Protein AF-A0A5B7DNK8-F1 (afdb_monomer_lite)

Structure (mmCIF, N/CA/C/O backbone):
data_AF-A0A5B7DNK8-F1
#
_entry.id   AF-A0A5B7DNK8-F1
#
loop_
_atom_site.group_PDB
_atom_site.id
_atom_site.type_symbol
_atom_site.label_atom_id
_atom_site.label_alt_id
_atom_site.label_comp_id
_atom_site.label_asym_id
_atom_site.label_entity_id
_atom_site.label_seq_id
_atom_site.pdbx_PDB_ins_code
_atom_site.Cartn_x
_atom_site.Cartn_y
_atom_site.Cartn_z
_atom_site.occupancy
_atom_site.B_iso_or_equiv
_atom_site.auth_seq_id
_atom_site.auth_comp_id
_atom_site.auth_asym_id
_atom_site.auth_atom_id
_atom_site.pdbx_PDB_model_num
ATOM 1 N N . MET A 1 1 ? 5.099 5.921 19.546 1.00 44.56 1 MET A N 1
ATOM 2 C CA . MET A 1 1 ? 5.744 4.813 18.790 1.00 44.56 1 MET A CA 1
ATOM 3 C C . MET A 1 1 ? 5.604 4.925 17.265 1.00 44.56 1 MET A C 1
ATOM 5 O O . MET A 1 1 ? 6.587 4.638 16.592 1.00 44.56 1 MET A O 1
ATOM 9 N N . ARG A 1 2 ? 4.467 5.389 16.710 1.00 51.75 2 ARG A N 1
ATOM 10 C CA . ARG A 1 2 ? 4.232 5.544 15.252 1.00 51.75 2 ARG A CA 1
ATOM 11 C C . ARG A 1 2 ? 5.366 6.227 14.467 1.00 51.75 2 ARG A C 1
ATOM 13 O O . ARG A 1 2 ? 5.840 5.675 13.481 1.00 51.75 2 ARG A O 1
ATOM 20 N N . GLY A 1 3 ? 5.878 7.365 14.944 1.00 57.47 3 GLY A N 1
ATOM 21 C CA . GLY A 1 3 ? 6.900 8.135 14.215 1.00 57.47 3 GLY A CA 1
ATOM 22 C C . GLY A 1 3 ? 8.223 7.399 13.945 1.00 57.47 3 GLY A C 1
ATOM 23 O O . GLY A 1 3 ? 8.885 7.677 12.951 1.00 57.47 3 GLY A O 1
ATOM 24 N N . ARG A 1 4 ? 8.600 6.421 14.784 1.00 61.75 4 ARG A N 1
ATOM 25 C CA . ARG A 1 4 ? 9.903 5.731 14.695 1.00 61.75 4 ARG A CA 1
ATOM 26 C C . ARG A 1 4 ? 9.910 4.572 13.686 1.00 61.75 4 ARG A C 1
ATOM 28 O O . ARG A 1 4 ? 10.974 4.191 13.206 1.00 61.75 4 ARG A O 1
ATOM 35 N N . ILE A 1 5 ? 8.738 4.001 13.391 1.00 63.00 5 ILE A N 1
ATOM 36 C CA . ILE A 1 5 ? 8.574 2.955 12.369 1.00 63.00 5 ILE A CA 1
ATOM 37 C C . ILE A 1 5 ? 8.466 3.612 10.994 1.00 63.00 5 ILE A C 1
ATOM 39 O O . ILE A 1 5 ? 9.184 3.226 10.077 1.00 63.00 5 ILE A O 1
ATOM 43 N N . PHE A 1 6 ? 7.646 4.658 10.868 1.00 64.62 6 PHE A N 1
ATOM 44 C CA . PHE A 1 6 ? 7.419 5.324 9.586 1.00 64.62 6 PHE A CA 1
ATOM 45 C C . PHE A 1 6 ? 8.648 6.072 9.056 1.00 64.62 6 PHE A C 1
ATOM 47 O O . PHE A 1 6 ? 8.857 6.084 7.848 1.00 64.62 6 PHE A O 1
ATOM 54 N N . SER A 1 7 ? 9.516 6.606 9.925 1.00 67.81 7 SER A N 1
ATOM 55 C CA . SER A 1 7 ? 10.756 7.281 9.502 1.00 67.81 7 SER A CA 1
ATOM 56 C C . SER A 1 7 ? 11.761 6.358 8.804 1.00 67.81 7 SER A C 1
ATOM 58 O O . SER A 1 7 ? 12.652 6.828 8.097 1.00 67.81 7 SER A O 1
ATOM 60 N N . LYS A 1 8 ? 11.624 5.034 8.964 1.00 74.44 8 LYS A N 1
ATOM 61 C CA . LYS A 1 8 ? 12.474 4.056 8.274 1.00 74.44 8 LYS A CA 1
ATOM 62 C C . LYS A 1 8 ? 12.057 3.816 6.824 1.00 74.44 8 LYS A C 1
ATOM 64 O O . LYS A 1 8 ? 12.854 3.227 6.095 1.00 74.44 8 LYS A O 1
ATOM 69 N N . PHE A 1 9 ? 10.873 4.267 6.411 1.00 75.62 9 PHE A N 1
ATOM 70 C CA . PHE A 1 9 ? 10.352 4.102 5.057 1.00 75.62 9 PHE A CA 1
ATOM 71 C C . PHE A 1 9 ? 10.376 5.450 4.328 1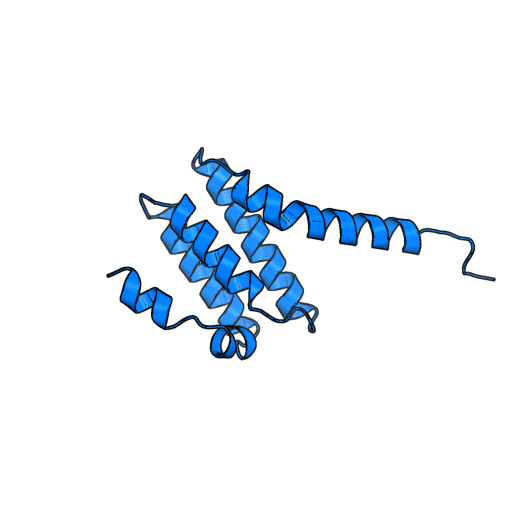.00 75.62 9 PHE A C 1
ATOM 73 O O . PHE A 1 9 ? 9.524 6.309 4.533 1.00 75.62 9 PHE A O 1
ATOM 80 N N . HIS A 1 10 ? 11.386 5.636 3.481 1.00 79.44 10 HIS A N 1
ATOM 81 C CA . HIS A 1 10 ? 11.560 6.820 2.638 1.00 79.44 10 HIS A CA 1
ATOM 82 C C . HIS A 1 10 ? 11.785 6.397 1.183 1.00 79.44 10 HIS A C 1
ATOM 84 O O . HIS A 1 10 ? 12.119 5.240 0.924 1.00 79.44 10 HIS A O 1
ATOM 90 N N . GLY A 1 11 ? 11.657 7.337 0.239 1.00 79.31 11 GLY A N 1
ATOM 91 C CA . GLY A 1 11 ? 11.659 7.057 -1.205 1.00 79.31 11 GLY A CA 1
ATOM 92 C C . GLY A 1 11 ? 12.802 6.154 -1.673 1.00 79.31 11 GLY A C 1
ATOM 93 O O . GLY A 1 11 ? 12.541 5.106 -2.252 1.00 79.31 11 GLY A O 1
ATOM 94 N N . ARG A 1 12 ? 14.055 6.488 -1.322 1.00 84.75 12 ARG A N 1
ATOM 95 C CA . ARG A 1 12 ? 15.231 5.653 -1.649 1.00 84.75 12 ARG A CA 1
ATOM 96 C C . ARG A 1 12 ? 15.112 4.208 -1.135 1.00 84.75 12 ARG A C 1
ATOM 98 O O . ARG A 1 12 ? 15.407 3.274 -1.863 1.00 84.75 12 ARG A O 1
ATOM 105 N N . LYS A 1 13 ? 14.641 4.000 0.097 1.00 84.88 13 LYS A N 1
ATOM 106 C CA . LYS A 1 13 ? 14.471 2.639 0.626 1.00 84.88 13 LYS A CA 1
ATOM 107 C C . LYS A 1 13 ? 13.347 1.893 -0.072 1.00 84.88 13 LYS A C 1
ATOM 109 O O . LYS A 1 13 ? 13.519 0.723 -0.383 1.00 84.88 13 LYS A O 1
ATOM 114 N N . MET A 1 14 ? 12.222 2.560 -0.332 1.00 90.19 14 MET A N 1
ATOM 115 C CA . MET A 1 14 ? 11.092 1.953 -1.040 1.00 90.19 14 MET A CA 1
ATOM 116 C C . MET A 1 14 ? 11.469 1.543 -2.469 1.00 90.19 14 MET A C 1
ATOM 118 O O . MET A 1 14 ? 11.040 0.484 -2.927 1.00 90.19 14 MET A O 1
ATOM 122 N N . SER A 1 15 ? 12.301 2.330 -3.159 1.00 85.38 15 SER A N 1
ATOM 123 C CA . SER A 1 15 ? 12.745 2.009 -4.518 1.00 85.38 15 SER A CA 1
ATOM 124 C C . SER A 1 15 ? 13.716 0.825 -4.571 1.00 85.38 15 SER A C 1
ATOM 126 O O . SER A 1 15 ? 13.621 -0.007 -5.483 1.00 85.38 15 SER A O 1
ATOM 128 N N . GLU A 1 16 ? 14.591 0.704 -3.571 1.00 89.00 16 GLU A N 1
ATOM 129 C CA . GLU A 1 16 ? 15.599 -0.356 -3.438 1.00 89.00 16 GLU A CA 1
ATOM 130 C C . GLU A 1 16 ? 15.026 -1.702 -2.961 1.00 89.00 16 GLU A C 1
ATOM 132 O O . GLU A 1 16 ? 15.707 -2.724 -3.059 1.00 89.00 16 GLU A O 1
ATOM 137 N N . LEU A 1 17 ? 13.770 -1.750 -2.495 1.00 88.81 17 LEU A N 1
ATOM 138 C CA . LEU A 1 17 ? 13.151 -3.004 -2.057 1.00 88.81 17 LEU A CA 1
ATOM 139 C C . LEU A 1 17 ? 13.159 -4.061 -3.170 1.00 88.81 17 LEU A C 1
ATOM 141 O O . LEU A 1 17 ? 12.773 -3.814 -4.318 1.00 88.81 17 LEU A O 1
ATOM 145 N N . THR A 1 18 ? 13.537 -5.282 -2.798 1.00 91.19 18 THR A N 1
ATOM 146 C CA . THR A 1 18 ? 13.310 -6.477 -3.617 1.00 91.19 18 THR A CA 1
ATOM 147 C C . THR A 1 18 ? 11.811 -6.807 -3.656 1.00 91.19 18 THR A C 1
ATOM 149 O O . THR A 1 18 ? 11.061 -6.350 -2.788 1.00 91.19 18 THR A O 1
ATOM 152 N N . PRO A 1 19 ? 11.333 -7.627 -4.612 1.00 88.88 19 PRO A N 1
ATOM 153 C CA . PRO A 1 19 ? 9.943 -8.089 -4.613 1.00 88.88 19 PRO A CA 1
ATOM 154 C C . PRO A 1 19 ? 9.504 -8.701 -3.272 1.00 88.88 19 PRO A C 1
ATOM 156 O O . PRO A 1 19 ? 8.415 -8.398 -2.789 1.00 88.88 19 PRO A O 1
ATOM 159 N N . THR A 1 20 ? 10.377 -9.484 -2.630 1.00 91.25 20 THR A N 1
ATOM 160 C CA . THR A 1 20 ? 10.142 -10.055 -1.295 1.00 91.25 20 THR A CA 1
ATOM 161 C C . THR A 1 20 ? 10.089 -8.980 -0.210 1.00 91.25 20 THR A C 1
ATOM 163 O O . THR A 1 20 ? 9.200 -9.004 0.636 1.00 91.25 20 THR A O 1
ATOM 166 N N . GLY A 1 21 ? 10.994 -7.995 -0.241 1.00 92.12 21 GLY A N 1
ATOM 167 C CA . GLY A 1 21 ? 10.973 -6.875 0.706 1.00 92.12 21 GLY A CA 1
ATOM 168 C C . GLY A 1 21 ? 9.693 -6.042 0.599 1.00 92.12 21 GLY A C 1
ATOM 169 O O . GLY A 1 21 ? 9.123 -5.636 1.614 1.00 92.12 21 GLY A O 1
ATOM 170 N N . LEU A 1 22 ? 9.195 -5.848 -0.622 1.00 92.62 22 LEU A N 1
ATOM 171 C CA . LEU A 1 22 ? 7.933 -5.162 -0.873 1.00 92.62 22 LEU A CA 1
ATOM 172 C C . LEU A 1 22 ? 6.731 -5.981 -0.386 1.00 92.62 22 LEU A C 1
ATOM 174 O O . LEU A 1 22 ? 5.864 -5.427 0.284 1.00 92.62 22 LEU A O 1
ATOM 178 N N . TYR A 1 23 ? 6.710 -7.293 -0.641 1.00 93.44 23 TYR A N 1
ATOM 179 C CA . TYR A 1 23 ? 5.689 -8.198 -0.098 1.00 93.44 23 TYR A CA 1
ATOM 180 C C . TYR A 1 23 ? 5.634 -8.151 1.434 1.00 93.44 23 TYR A C 1
ATOM 182 O O . TYR A 1 23 ? 4.559 -7.993 2.015 1.00 93.44 23 TYR A O 1
ATOM 190 N N . ASN A 1 24 ? 6.794 -8.232 2.091 1.00 94.62 24 ASN A N 1
ATOM 191 C CA . ASN A 1 24 ? 6.890 -8.175 3.548 1.00 94.62 24 ASN A CA 1
ATOM 192 C C . ASN A 1 24 ? 6.424 -6.820 4.089 1.00 94.62 24 ASN A C 1
ATOM 194 O O . ASN A 1 24 ? 5.740 -6.771 5.107 1.00 94.62 24 ASN A O 1
ATOM 198 N N . THR A 1 25 ? 6.746 -5.727 3.391 1.00 92.88 25 THR A N 1
ATOM 199 C CA . THR A 1 25 ? 6.282 -4.382 3.757 1.00 92.88 25 THR A CA 1
ATOM 200 C C . THR A 1 25 ? 4.761 -4.283 3.659 1.00 92.88 25 THR A C 1
ATOM 202 O O . THR A 1 25 ? 4.119 -3.872 4.620 1.00 92.88 25 THR A O 1
ATOM 205 N N . VAL A 1 26 ? 4.169 -4.714 2.541 1.00 94.38 26 VAL A N 1
ATOM 206 C CA . VAL A 1 26 ? 2.707 -4.735 2.366 1.00 94.38 26 VAL A CA 1
ATOM 207 C C . VAL A 1 26 ? 2.047 -5.583 3.453 1.00 94.38 26 VAL A C 1
ATOM 209 O O . VAL A 1 26 ? 1.138 -5.107 4.127 1.00 94.38 26 VAL A O 1
ATOM 212 N N . SER A 1 27 ? 2.546 -6.799 3.678 1.00 95.12 27 SER A N 1
ATOM 213 C CA . SER A 1 27 ? 2.004 -7.722 4.682 1.00 95.12 27 SER A CA 1
ATOM 214 C C . SER A 1 27 ? 2.063 -7.126 6.088 1.00 95.12 27 SER A C 1
ATOM 216 O O . SER A 1 27 ? 1.071 -7.160 6.806 1.00 95.12 27 SER A O 1
ATOM 218 N N . LEU A 1 28 ? 3.189 -6.511 6.464 1.00 94.06 28 LEU A N 1
ATOM 219 C CA . LEU A 1 28 ? 3.341 -5.84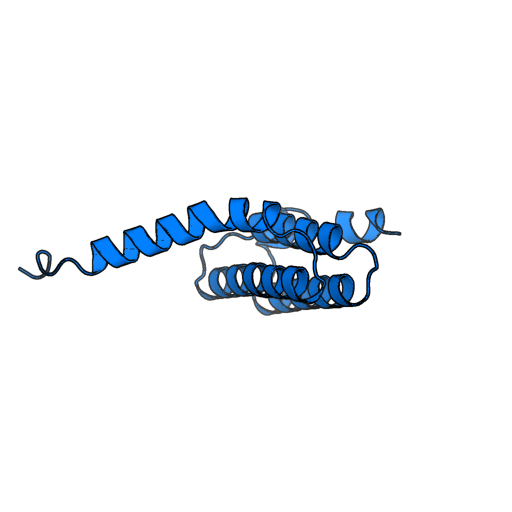5 7.758 1.00 94.06 28 LEU A CA 1
ATOM 220 C C . LEU A 1 28 ? 2.287 -4.750 7.957 1.00 94.06 28 LEU A C 1
ATOM 222 O O . LEU A 1 28 ? 1.637 -4.710 8.998 1.00 94.06 28 LEU A O 1
ATOM 226 N N . PHE A 1 29 ? 2.114 -3.866 6.974 1.00 94.00 29 PHE A N 1
ATOM 227 C CA . PHE A 1 29 ? 1.154 -2.767 7.079 1.00 94.00 29 PHE A CA 1
ATOM 228 C C . PHE A 1 29 ? -0.294 -3.256 7.103 1.00 94.00 29 PHE A C 1
ATOM 230 O O . PHE A 1 29 ? -1.083 -2.723 7.877 1.00 94.00 29 PHE A O 1
ATOM 237 N N . LEU A 1 30 ? -0.644 -4.277 6.317 1.00 94.69 30 LEU A N 1
ATOM 238 C CA . LEU A 1 30 ? -1.989 -4.859 6.335 1.00 94.69 30 LEU A CA 1
ATOM 239 C C . LEU A 1 30 ? -2.286 -5.556 7.666 1.00 94.69 30 LEU A C 1
ATOM 241 O O . LEU A 1 30 ? -3.352 -5.338 8.236 1.00 94.69 30 LEU A O 1
ATOM 245 N N . THR A 1 31 ? -1.333 -6.317 8.213 1.00 95.31 31 THR A N 1
ATOM 246 C CA . THR A 1 31 ? -1.466 -6.910 9.550 1.00 95.31 31 THR A CA 1
ATOM 247 C C . THR A 1 31 ? -1.669 -5.820 10.599 1.00 95.31 31 THR A C 1
ATOM 249 O O . THR A 1 31 ? -2.620 -5.894 11.373 1.00 95.31 31 THR A O 1
ATOM 252 N N . LEU A 1 32 ? -0.853 -4.760 10.575 1.00 92.81 32 LEU A N 1
ATOM 253 C CA . LEU A 1 32 ? -1.009 -3.626 11.489 1.00 92.81 32 LEU A CA 1
ATOM 254 C C . LEU A 1 32 ? -2.377 -2.955 11.341 1.00 92.81 32 LEU A C 1
ATOM 256 O O . LEU A 1 32 ? -3.035 -2.717 12.348 1.00 92.81 32 LEU A O 1
ATOM 260 N N . ALA A 1 33 ? -2.821 -2.688 10.112 1.00 92.94 33 ALA A N 1
ATOM 261 C CA . ALA A 1 33 ? -4.116 -2.078 9.833 1.00 92.94 33 ALA A CA 1
ATOM 262 C C . ALA A 1 33 ? -5.285 -2.956 10.308 1.00 92.94 33 ALA A C 1
ATOM 264 O O . ALA A 1 33 ? -6.279 -2.427 10.799 1.00 92.94 33 ALA A O 1
ATOM 265 N N . SER A 1 34 ? -5.156 -4.285 10.215 1.00 93.12 34 SER A N 1
ATOM 266 C CA . SER A 1 34 ? -6.195 -5.229 10.645 1.00 93.12 34 SER A CA 1
ATOM 267 C C . SER A 1 34 ? -6.380 -5.280 12.166 1.00 93.12 34 SER A C 1
ATOM 269 O O . SER A 1 34 ? -7.503 -5.482 12.639 1.00 93.12 34 SER A O 1
ATOM 271 N N . SER A 1 35 ? -5.290 -5.070 12.916 1.00 89.69 35 SER A N 1
ATOM 272 C CA . SER A 1 35 ? -5.255 -5.120 14.383 1.00 89.69 35 SER A CA 1
ATOM 273 C C . SER A 1 35 ? -5.343 -3.751 15.064 1.00 89.69 35 SER A C 1
ATOM 275 O O . SER A 1 35 ? -5.536 -3.683 16.274 1.00 89.69 35 SER A O 1
ATOM 277 N N . ALA A 1 36 ? -5.133 -2.660 14.326 1.00 80.56 36 ALA A N 1
ATOM 278 C CA . ALA A 1 36 ? -5.137 -1.307 14.870 1.00 80.56 36 ALA A CA 1
ATOM 279 C C . ALA A 1 36 ? -6.554 -0.726 14.940 1.00 80.56 36 ALA A C 1
ATOM 281 O O . ALA A 1 36 ? -7.402 -1.035 14.108 1.00 80.56 36 ALA A O 1
ATOM 282 N N . THR A 1 37 ? -6.768 0.187 15.889 1.00 75.25 37 THR A N 1
ATOM 283 C CA . THR A 1 37 ? -7.961 1.048 15.937 1.00 75.25 37 THR A CA 1
ATOM 284 C C . THR A 1 37 ? -8.013 2.031 14.766 1.00 75.25 37 THR A C 1
ATOM 286 O O . THR A 1 37 ? -9.093 2.415 14.337 1.00 75.25 37 THR A O 1
ATOM 289 N N . ASP A 1 38 ? -6.852 2.393 14.209 1.00 87.44 38 ASP A N 1
ATOM 290 C CA . ASP A 1 38 ? -6.733 3.451 13.200 1.00 87.44 38 ASP A CA 1
ATOM 291 C C . ASP A 1 38 ? -6.381 2.840 11.834 1.00 87.44 38 ASP A C 1
ATOM 293 O O . ASP A 1 38 ? -5.346 3.143 11.231 1.00 87.44 38 ASP A O 1
ATOM 297 N N . THR A 1 39 ? -7.215 1.907 11.364 1.00 91.31 39 THR A N 1
ATOM 298 C CA . THR A 1 39 ? -7.032 1.188 10.090 1.00 91.31 39 THR A CA 1
ATOM 299 C C . THR A 1 39 ? -6.818 2.151 8.918 1.00 91.31 39 THR A C 1
ATOM 301 O O . THR A 1 39 ? -5.893 1.949 8.129 1.00 91.31 39 THR A O 1
ATOM 304 N N . LEU A 1 40 ? -7.615 3.224 8.837 1.00 91.06 40 LEU A N 1
ATOM 305 C CA . LEU A 1 40 ? -7.545 4.217 7.762 1.00 91.06 40 LEU A CA 1
ATOM 306 C C . LEU A 1 40 ? -6.168 4.882 7.665 1.00 91.06 40 LEU A C 1
ATOM 308 O O . LEU A 1 40 ? -5.580 4.920 6.585 1.00 91.06 40 LEU A O 1
ATOM 312 N N . ASP A 1 41 ? -5.611 5.334 8.788 1.00 90.94 41 ASP A N 1
ATOM 313 C CA . ASP A 1 41 ? -4.295 5.981 8.823 1.00 90.94 41 ASP A CA 1
ATOM 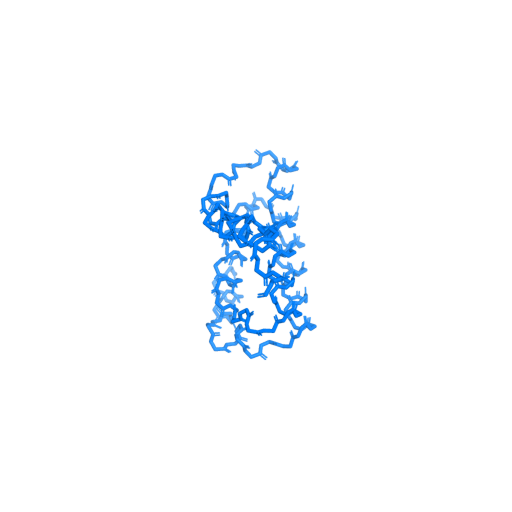314 C C . ASP A 1 41 ? -3.186 5.037 8.352 1.00 90.94 41 ASP A C 1
ATOM 316 O O . ASP A 1 41 ? -2.289 5.428 7.600 1.00 90.94 41 ASP A O 1
ATOM 320 N N . VAL A 1 42 ? -3.244 3.771 8.776 1.00 92.25 42 VAL A N 1
ATOM 321 C CA . VAL A 1 42 ? -2.239 2.769 8.401 1.00 92.25 42 VAL A CA 1
ATOM 322 C C . VAL A 1 42 ? -2.335 2.434 6.912 1.00 92.25 42 VAL A C 1
ATOM 324 O O . VAL A 1 42 ? -1.300 2.360 6.244 1.00 92.25 42 VAL A O 1
ATOM 327 N N . VAL A 1 43 ? -3.546 2.281 6.369 1.00 93.31 43 VAL A N 1
ATOM 328 C CA . VAL A 1 43 ? -3.760 2.026 4.934 1.00 93.31 43 VAL A CA 1
ATOM 329 C C . VAL A 1 43 ? -3.356 3.238 4.092 1.00 93.31 43 VAL A C 1
ATOM 331 O O . VAL A 1 43 ? -2.665 3.073 3.085 1.00 93.31 43 VAL A O 1
ATOM 334 N N . ASN A 1 44 ? -3.685 4.458 4.522 1.00 90.81 44 ASN A N 1
ATOM 335 C CA . ASN A 1 44 ? -3.244 5.684 3.853 1.00 90.81 44 ASN A CA 1
ATOM 336 C C . ASN A 1 44 ? -1.720 5.783 3.820 1.00 90.81 44 ASN A C 1
ATOM 338 O O . ASN A 1 44 ? -1.140 6.094 2.770 1.00 90.81 44 ASN A O 1
ATOM 342 N N . LYS A 1 45 ? -1.063 5.437 4.935 1.00 90.62 45 LYS A N 1
ATOM 343 C CA . LYS A 1 45 ? 0.396 5.425 5.001 1.00 90.62 45 LYS A CA 1
ATOM 344 C C . LYS A 1 45 ? 1.008 4.358 4.101 1.00 90.62 45 LYS A C 1
ATOM 346 O O . LYS A 1 45 ? 1.995 4.639 3.425 1.00 90.62 45 LYS A O 1
ATOM 351 N N . LEU A 1 46 ? 0.422 3.161 4.049 1.00 92.44 46 LEU A N 1
ATOM 352 C CA . LEU A 1 46 ? 0.824 2.135 3.087 1.00 92.44 46 LEU A CA 1
ATOM 353 C C . LEU A 1 46 ? 0.710 2.670 1.656 1.00 92.44 46 LEU A C 1
ATOM 355 O O . LEU A 1 46 ? 1.663 2.552 0.890 1.00 92.44 46 LEU A O 1
ATOM 359 N N . GLY A 1 47 ? -0.409 3.312 1.318 1.00 91.00 47 GLY A N 1
ATOM 360 C CA . GLY A 1 47 ? -0.619 3.914 0.005 1.00 91.00 47 GLY A CA 1
ATOM 361 C C . GLY A 1 47 ? 0.444 4.956 -0.351 1.00 91.00 47 GLY A C 1
ATOM 362 O O . GLY A 1 47 ? 0.961 4.932 -1.461 1.00 91.00 47 GLY A O 1
ATOM 363 N N . GLU A 1 48 ? 0.827 5.826 0.590 1.00 90.69 48 GLU A N 1
ATOM 364 C CA . GLU A 1 48 ? 1.928 6.782 0.380 1.00 90.69 48 GLU A CA 1
ATOM 365 C C . GLU A 1 48 ? 3.247 6.075 0.067 1.00 90.69 48 GLU A C 1
ATOM 367 O O . GLU A 1 48 ? 3.956 6.475 -0.850 1.00 90.69 48 GLU A O 1
ATOM 372 N N . LEU A 1 49 ? 3.578 5.017 0.812 1.00 91.50 49 LEU A N 1
ATOM 373 C CA . LEU A 1 49 ? 4.814 4.267 0.607 1.00 91.50 49 LEU A CA 1
ATOM 374 C C . LEU A 1 49 ? 4.821 3.530 -0.733 1.00 91.50 49 LEU A C 1
ATOM 376 O O . LEU A 1 49 ? 5.843 3.517 -1.417 1.00 91.50 49 LEU A O 1
ATOM 380 N N . LEU A 1 50 ? 3.691 2.939 -1.123 1.00 91.38 50 LEU A N 1
ATOM 381 C CA . LEU A 1 50 ? 3.548 2.250 -2.403 1.00 91.38 50 LEU A CA 1
ATOM 382 C C . LEU A 1 50 ? 3.682 3.204 -3.593 1.00 91.38 50 LEU A C 1
ATOM 384 O O . LEU A 1 50 ? 4.297 2.823 -4.587 1.00 91.38 50 LEU A O 1
ATOM 388 N N . SER A 1 51 ? 3.216 4.449 -3.470 1.00 88.88 51 SER A N 1
ATOM 389 C CA . SER A 1 51 ? 3.419 5.489 -4.490 1.00 88.88 51 SER A CA 1
ATOM 390 C C . SER A 1 51 ? 4.892 5.866 -4.702 1.00 88.88 51 SER A C 1
ATOM 392 O O . SER A 1 51 ? 5.228 6.444 -5.731 1.00 88.88 51 SER A O 1
ATOM 394 N N . LEU A 1 52 ? 5.787 5.531 -3.763 1.00 89.62 52 LEU A N 1
ATOM 395 C CA . LEU A 1 52 ? 7.234 5.751 -3.897 1.00 89.62 52 LEU A CA 1
ATOM 396 C C . LEU A 1 52 ? 7.954 4.599 -4.614 1.00 89.62 52 LEU A C 1
ATOM 398 O O . LEU A 1 52 ? 9.150 4.704 -4.895 1.00 89.62 52 LEU A O 1
ATOM 402 N N . VAL A 1 53 ? 7.272 3.480 -4.872 1.00 89.62 53 VAL A N 1
ATOM 403 C CA . VAL A 1 53 ? 7.874 2.311 -5.516 1.00 89.62 53 VAL A CA 1
ATOM 404 C C . VAL A 1 53 ? 7.850 2.504 -7.035 1.00 89.62 53 VAL A C 1
ATOM 406 O O . VAL A 1 53 ? 6.771 2.589 -7.622 1.00 89.62 53 VAL A O 1
ATOM 409 N N . PRO A 1 54 ? 9.010 2.502 -7.715 1.00 85.31 54 PRO A N 1
ATOM 410 C CA . PRO A 1 54 ? 9.048 2.576 -9.165 1.00 85.31 54 PRO A CA 1
ATOM 411 C C . PRO A 1 54 ? 8.441 1.303 -9.767 1.00 85.31 54 PRO A C 1
ATOM 413 O O . PRO A 1 54 ? 8.876 0.181 -9.489 1.00 85.31 54 PRO A O 1
ATOM 416 N N . THR A 1 55 ? 7.441 1.476 -10.627 1.00 79.12 55 THR A N 1
ATOM 417 C CA . THR A 1 55 ? 6.676 0.393 -11.268 1.00 79.12 55 THR A CA 1
ATOM 418 C C . THR A 1 55 ? 7.311 -0.106 -12.571 1.00 79.12 55 THR A C 1
ATOM 420 O O . THR A 1 55 ? 6.649 -0.755 -13.377 1.00 79.12 55 THR A O 1
ATOM 423 N N . CYS A 1 56 ? 8.612 0.135 -12.764 1.00 77.38 56 CYS A N 1
ATOM 424 C CA . CYS A 1 56 ? 9.361 -0.251 -13.963 1.00 77.38 56 CYS A CA 1
ATOM 425 C C . CYS A 1 56 ? 9.463 -1.771 -14.176 1.00 77.38 56 CYS A C 1
ATOM 427 O O . CYS A 1 56 ? 9.650 -2.216 -15.304 1.00 77.38 56 CYS A O 1
ATOM 429 N N . SER A 1 57 ? 9.322 -2.578 -13.117 1.00 83.06 57 SER A N 1
ATOM 430 C CA . SER A 1 57 ? 9.234 -4.034 -13.234 1.00 83.06 57 SER A CA 1
ATOM 431 C C . SER A 1 57 ? 7.805 -4.525 -13.022 1.00 83.06 57 SER A C 1
ATOM 433 O O . SER A 1 57 ? 7.107 -4.110 -12.091 1.00 83.06 57 SER A O 1
ATOM 435 N N . THR A 1 58 ? 7.378 -5.485 -13.843 1.00 84.25 58 THR A N 1
ATOM 436 C CA . THR A 1 58 ? 6.058 -6.130 -13.741 1.00 84.25 58 THR A CA 1
ATOM 437 C C . THR A 1 58 ? 5.827 -6.772 -12.374 1.00 84.25 58 THR A C 1
ATOM 439 O O . THR A 1 58 ? 4.708 -6.736 -11.864 1.00 84.25 58 THR A O 1
ATOM 442 N N . SER A 1 59 ? 6.872 -7.311 -11.735 1.00 86.06 59 SER A N 1
ATOM 443 C CA . SER A 1 59 ? 6.763 -7.883 -10.387 1.00 86.06 59 SER A CA 1
ATOM 444 C C . SER A 1 59 ? 6.503 -6.824 -9.314 1.00 86.06 59 SER A C 1
ATOM 446 O O . SER A 1 59 ? 5.652 -7.048 -8.452 1.00 86.06 59 SER A O 1
ATOM 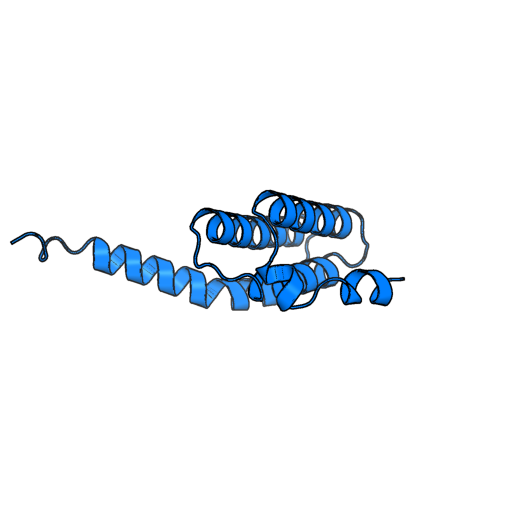448 N N . LYS A 1 60 ? 7.217 -5.687 -9.338 1.00 86.12 60 LYS A N 1
ATOM 449 C CA . LYS A 1 60 ? 7.000 -4.599 -8.369 1.00 86.12 60 LYS A CA 1
ATOM 450 C C . LYS A 1 60 ? 5.641 -3.950 -8.595 1.00 86.12 60 LYS A C 1
ATOM 452 O O . LYS A 1 60 ? 4.888 -3.798 -7.641 1.00 86.12 60 LYS A O 1
ATOM 457 N N . SER A 1 61 ? 5.293 -3.683 -9.854 1.00 87.56 61 SER A N 1
ATOM 458 C CA . SER A 1 61 ? 3.984 -3.148 -10.239 1.00 87.56 61 SER A CA 1
ATOM 459 C C . SER A 1 61 ? 2.837 -4.032 -9.734 1.00 87.56 61 SER A C 1
ATOM 461 O O . SER A 1 61 ? 1.947 -3.555 -9.033 1.00 87.56 61 SER A O 1
ATOM 463 N N . ARG A 1 62 ? 2.904 -5.353 -9.959 1.00 88.94 62 ARG A N 1
ATOM 464 C CA . ARG A 1 62 ? 1.901 -6.301 -9.442 1.00 88.94 62 ARG A CA 1
ATOM 465 C C . ARG A 1 62 ? 1.766 -6.240 -7.920 1.00 88.94 62 ARG A C 1
ATOM 467 O O . ARG A 1 62 ? 0.660 -6.351 -7.402 1.00 88.94 62 ARG A O 1
ATOM 474 N N . MET A 1 63 ? 2.878 -6.098 -7.205 1.00 90.88 63 MET A N 1
ATOM 475 C CA . MET A 1 63 ? 2.865 -6.039 -5.745 1.00 90.88 63 MET A CA 1
ATOM 476 C C . MET A 1 63 ? 2.255 -4.732 -5.229 1.00 90.88 63 MET A C 1
ATOM 478 O O . MET A 1 63 ? 1.458 -4.766 -4.297 1.00 90.88 63 MET A O 1
ATOM 482 N N . VAL A 1 64 ? 2.583 -3.604 -5.865 1.00 90.69 64 VAL A N 1
ATOM 483 C CA . VAL A 1 64 ? 1.978 -2.295 -5.582 1.00 90.69 64 VAL A CA 1
ATOM 484 C C . VAL A 1 64 ? 0.459 -2.376 -5.733 1.00 90.69 64 VAL A C 1
ATOM 486 O O . VAL A 1 64 ? -0.271 -2.046 -4.801 1.00 90.69 64 VAL A O 1
ATOM 489 N N . TRP A 1 65 ? -0.019 -2.928 -6.850 1.00 89.44 65 TRP A N 1
ATOM 490 C CA . TRP A 1 65 ? -1.448 -3.140 -7.084 1.00 89.44 65 TRP A CA 1
ATOM 491 C C . TRP A 1 65 ? -2.109 -4.025 -6.033 1.00 89.44 65 TRP A C 1
ATOM 493 O O . TRP A 1 65 ? -3.168 -3.683 -5.514 1.00 89.44 65 TRP A O 1
ATOM 503 N N . ARG A 1 66 ? -1.474 -5.147 -5.683 1.00 92.56 66 ARG A N 1
ATOM 504 C CA . ARG A 1 66 ? -1.974 -6.031 -4.624 1.00 92.56 66 ARG A CA 1
ATOM 505 C C . ARG A 1 66 ? -2.081 -5.308 -3.285 1.00 92.56 66 ARG A C 1
ATOM 507 O O . ARG A 1 66 ? -3.072 -5.499 -2.595 1.00 92.56 66 ARG A O 1
ATOM 514 N N . GLY A 1 67 ? -1.102 -4.472 -2.942 1.00 93.88 67 GLY A N 1
ATOM 515 C CA . GLY A 1 67 ? -1.126 -3.678 -1.717 1.00 93.88 67 GLY A CA 1
ATOM 516 C C . GLY A 1 67 ? -2.281 -2.678 -1.682 1.00 93.88 67 GLY A C 1
ATOM 517 O O . GLY A 1 67 ? -3.010 -2.638 -0.695 1.00 93.88 67 GLY A O 1
ATOM 518 N N . PHE A 1 68 ? -2.499 -1.934 -2.771 1.00 92.06 68 PHE A N 1
ATOM 519 C CA . PHE A 1 68 ? -3.631 -1.009 -2.871 1.00 92.06 68 PHE A CA 1
ATOM 520 C C . PHE A 1 68 ? -4.984 -1.727 -2.783 1.00 92.06 68 PHE A C 1
ATOM 522 O O . PHE A 1 68 ? -5.840 -1.318 -2.003 1.00 92.06 68 PHE A O 1
ATOM 529 N N . LEU A 1 69 ? -5.172 -2.818 -3.532 1.00 92.88 69 LEU A N 1
ATOM 530 C CA . LEU A 1 69 ? -6.437 -3.562 -3.547 1.00 92.88 69 LEU A CA 1
ATOM 531 C C . LEU A 1 69 ? -6.723 -4.255 -2.210 1.00 92.88 69 LEU A C 1
ATOM 533 O O . LEU A 1 69 ? -7.851 -4.217 -1.730 1.00 92.88 69 LEU A O 1
ATOM 537 N N . ALA A 1 70 ? -5.711 -4.853 -1.579 1.00 95.38 70 ALA A N 1
ATOM 538 C CA . ALA A 1 70 ? -5.869 -5.460 -0.261 1.00 95.38 70 ALA A CA 1
ATOM 539 C C . ALA A 1 70 ? -6.165 -4.409 0.820 1.00 95.38 70 ALA A C 1
ATOM 541 O O . ALA A 1 70 ? -6.998 -4.649 1.689 1.00 95.38 70 ALA A O 1
ATOM 542 N N . GLY A 1 71 ? -5.535 -3.231 0.740 1.00 94.12 71 GLY A N 1
ATOM 543 C CA . GLY A 1 71 ? -5.860 -2.098 1.605 1.00 94.12 71 GLY A CA 1
ATOM 544 C C . GLY A 1 71 ? -7.310 -1.642 1.435 1.00 94.12 71 GLY A C 1
ATOM 545 O O . GLY A 1 71 ? -7.997 -1.440 2.430 1.00 94.12 71 GLY A O 1
ATOM 546 N N . ALA A 1 72 ? -7.798 -1.557 0.193 1.00 92.94 72 ALA A N 1
ATOM 547 C CA . ALA A 1 72 ? -9.190 -1.211 -0.099 1.00 92.94 72 ALA A CA 1
ATOM 548 C C . ALA A 1 72 ? -10.167 -2.224 0.503 1.00 92.94 72 ALA A C 1
ATOM 550 O O . ALA A 1 72 ? -11.108 -1.836 1.190 1.00 92.94 72 ALA A O 1
ATOM 551 N N . LEU A 1 73 ? -9.911 -3.517 0.287 1.00 94.38 73 LEU A N 1
ATOM 552 C CA . LEU A 1 73 ? -10.727 -4.594 0.846 1.00 94.38 73 LEU A CA 1
ATOM 553 C C . LEU A 1 73 ? -10.777 -4.531 2.375 1.00 94.38 73 LEU A C 1
ATOM 555 O O . LEU A 1 73 ? -11.850 -4.678 2.947 1.00 94.38 73 LEU A O 1
ATOM 559 N N . LEU A 1 74 ? -9.645 -4.258 3.028 1.00 95.00 74 LEU A N 1
ATOM 560 C CA . LEU A 1 74 ? -9.589 -4.134 4.482 1.00 95.00 74 LEU A CA 1
ATOM 561 C C . LEU A 1 74 ? -10.379 -2.923 5.003 1.00 95.00 74 LEU A C 1
ATOM 563 O O . LEU A 1 74 ? -11.036 -3.033 6.034 1.00 95.00 74 LEU A O 1
ATOM 567 N N . LEU A 1 75 ? -10.330 -1.778 4.312 1.00 93.94 75 LEU A N 1
ATOM 568 C CA . LEU A 1 75 ? -11.140 -0.614 4.687 1.00 93.94 75 LEU A CA 1
ATOM 569 C C . LEU A 1 75 ? -12.634 -0.929 4.588 1.00 93.94 75 LEU A C 1
ATOM 571 O O . LEU A 1 75 ? -13.370 -0.638 5.527 1.00 93.94 75 LEU A O 1
ATOM 575 N N . VAL A 1 76 ? -13.058 -1.571 3.495 1.00 94.00 76 VAL A N 1
ATOM 576 C CA . VAL A 1 76 ? -14.454 -1.991 3.299 1.00 94.00 76 VAL A CA 1
ATOM 577 C C . VAL A 1 76 ? -14.892 -2.968 4.391 1.00 94.00 76 VAL A C 1
ATOM 579 O O . VAL A 1 76 ? -15.937 -2.762 5.002 1.00 94.00 76 VAL A O 1
ATOM 582 N N . ASP A 1 77 ? -14.083 -3.990 4.679 1.00 94.25 77 ASP A N 1
ATOM 583 C CA . ASP A 1 77 ? -14.362 -5.000 5.711 1.00 94.25 77 ASP A CA 1
ATOM 584 C C . ASP A 1 77 ? -14.539 -4.379 7.107 1.00 94.25 77 ASP A C 1
ATOM 586 O O . ASP A 1 77 ? -15.416 -4.768 7.876 1.00 94.25 77 ASP A O 1
ATOM 590 N N . LYS A 1 78 ? -13.753 -3.343 7.415 1.00 92.62 78 LYS A N 1
ATOM 591 C CA . LYS A 1 78 ? -13.820 -2.609 8.686 1.00 92.62 78 LYS A CA 1
ATOM 592 C C . LYS A 1 78 ? -14.878 -1.500 8.711 1.00 92.62 78 LYS A C 1
ATOM 594 O O . LYS A 1 78 ? -14.950 -0.780 9.705 1.00 92.62 78 LYS A O 1
ATOM 599 N N . GLY A 1 79 ? -15.664 -1.318 7.646 1.00 91.81 79 GLY A N 1
ATOM 600 C CA . GLY A 1 79 ? -16.638 -0.225 7.537 1.00 91.81 79 GLY A CA 1
ATOM 601 C C . GLY A 1 79 ? -16.002 1.171 7.527 1.00 91.81 79 GLY A C 1
ATOM 602 O O . GLY A 1 79 ? -16.641 2.146 7.916 1.00 91.81 79 GLY A O 1
ATOM 603 N N . CYS A 1 80 ? -14.731 1.269 7.129 1.00 91.56 80 CYS A N 1
ATOM 604 C CA . CYS A 1 80 ? -14.009 2.527 6.988 1.00 91.56 80 CYS A CA 1
ATOM 605 C C . CYS A 1 80 ? -14.319 3.204 5.647 1.00 91.56 80 CYS A C 1
ATOM 607 O O . CYS A 1 80 ? -14.686 2.570 4.659 1.00 91.56 80 CYS A O 1
ATOM 609 N N . GLU A 1 81 ? -14.113 4.514 5.617 1.00 88.00 81 GLU A N 1
ATOM 610 C CA . GLU A 1 81 ? -14.264 5.354 4.434 1.00 88.00 81 GLU A CA 1
ATOM 611 C C . GLU A 1 81 ? -13.158 5.040 3.397 1.00 88.00 81 GLU A C 1
ATOM 613 O O . GLU A 1 81 ? -12.002 4.807 3.761 1.00 88.00 81 GLU A O 1
ATOM 618 N N . VAL A 1 82 ? -13.517 4.962 2.107 1.00 88.50 82 VAL A N 1
ATOM 619 C CA . VAL A 1 82 ? -12.647 4.420 1.033 1.00 88.50 82 VAL A CA 1
ATOM 620 C C . VAL A 1 82 ? -12.300 5.465 -0.036 1.00 88.50 82 VAL A C 1
ATOM 622 O O . VAL A 1 82 ? -11.388 5.241 -0.835 1.00 88.50 82 VAL A O 1
ATOM 625 N N . SER A 1 83 ? -12.961 6.624 -0.060 1.00 86.75 83 SER A N 1
ATOM 626 C CA . SER A 1 83 ? -12.769 7.671 -1.077 1.00 86.75 83 SER A CA 1
ATOM 627 C C . SER A 1 83 ? -11.309 8.113 -1.221 1.00 86.75 83 SER A C 1
ATOM 629 O O . SER A 1 83 ? -10.848 8.148 -2.359 1.00 86.75 83 SER A O 1
ATOM 631 N N . PRO A 1 84 ? -10.509 8.311 -0.150 1.00 79.94 84 PRO A N 1
ATOM 632 C CA . PRO A 1 84 ? -9.101 8.694 -0.274 1.00 79.94 84 PRO A CA 1
ATOM 633 C C . PRO A 1 84 ? -8.274 7.681 -1.070 1.00 79.94 84 PRO A C 1
ATOM 635 O O . PRO A 1 84 ? -7.333 8.033 -1.784 1.00 79.94 84 PRO A O 1
ATOM 638 N N . LEU A 1 85 ? -8.620 6.397 -0.956 1.00 80.88 85 LEU A N 1
ATOM 639 C CA . LEU A 1 85 ? -7.968 5.330 -1.701 1.00 80.88 85 LEU A CA 1
ATOM 640 C C . LEU A 1 85 ? -8.531 5.218 -3.123 1.00 80.88 85 LEU A C 1
ATOM 642 O O . LEU A 1 85 ? -7.770 4.999 -4.067 1.00 80.88 85 LEU A O 1
ATOM 646 N N . ALA A 1 86 ? -9.842 5.403 -3.289 1.00 83.69 86 ALA A N 1
ATOM 647 C CA . ALA A 1 86 ? -10.505 5.400 -4.588 1.00 83.69 86 ALA A CA 1
ATOM 648 C C . ALA A 1 86 ? -10.013 6.545 -5.486 1.00 83.69 86 ALA A C 1
ATOM 650 O O . ALA A 1 86 ? -9.749 6.321 -6.666 1.00 83.69 86 ALA A O 1
ATOM 651 N N . GLU A 1 87 ? -9.801 7.738 -4.934 1.00 85.81 87 GLU A N 1
ATOM 652 C CA . GLU A 1 87 ? -9.223 8.887 -5.639 1.00 85.81 87 GLU A CA 1
ATOM 653 C C . GLU A 1 87 ? -7.805 8.588 -6.140 1.00 85.81 87 GLU A C 1
ATOM 655 O O . GLU A 1 87 ? -7.459 8.936 -7.269 1.00 85.81 87 GLU A O 1
ATOM 660 N N . ARG A 1 88 ? -6.999 7.865 -5.350 1.00 80.31 88 ARG A N 1
ATOM 661 C CA . ARG A 1 88 ? -5.652 7.427 -5.758 1.00 80.31 88 ARG A CA 1
ATOM 662 C C . ARG A 1 88 ? -5.688 6.346 -6.838 1.00 80.31 88 ARG A C 1
ATOM 664 O O . ARG A 1 88 ? -4.823 6.337 -7.711 1.00 80.31 88 ARG A O 1
ATOM 671 N N . LEU A 1 89 ? -6.660 5.433 -6.788 1.00 81.19 89 LEU A N 1
ATOM 672 C CA . LEU A 1 89 ? -6.768 4.320 -7.737 1.00 81.19 89 LEU A CA 1
ATOM 673 C C . LEU A 1 89 ? -7.425 4.716 -9.061 1.00 81.19 89 LEU A C 1
ATOM 675 O O . LEU A 1 89 ? -7.036 4.189 -10.102 1.00 81.19 89 LEU A O 1
ATOM 679 N N . SER A 1 90 ? -8.372 5.655 -9.037 1.00 86.00 90 SER A N 1
ATOM 680 C CA . SER A 1 90 ? -9.138 6.111 -10.203 1.00 86.00 90 SER A CA 1
ATOM 681 C C . SER A 1 90 ? -8.274 6.452 -11.423 1.00 86.00 90 SER A C 1
ATOM 683 O O . SER A 1 90 ? -8.502 5.855 -12.475 1.00 86.00 90 SER A O 1
ATOM 685 N N . PRO A 1 91 ? -7.245 7.323 -11.341 1.00 83.56 91 PRO A N 1
ATOM 686 C CA . PRO A 1 91 ? -6.428 7.648 -12.511 1.00 83.56 91 PRO A CA 1
ATOM 687 C C . PRO A 1 91 ? -5.670 6.430 -13.048 1.00 83.56 91 PRO A C 1
ATOM 689 O O . PRO A 1 91 ? -5.497 6.290 -14.258 1.00 83.56 91 PRO A O 1
ATOM 692 N N . ILE A 1 92 ? -5.256 5.519 -12.164 1.00 79.00 92 ILE A N 1
ATOM 693 C CA . ILE A 1 92 ? -4.503 4.326 -12.547 1.00 79.00 92 ILE A CA 1
ATOM 694 C C . ILE A 1 92 ? -5.417 3.327 -13.267 1.00 79.00 92 ILE A C 1
ATOM 696 O O . ILE A 1 92 ? -5.051 2.797 -14.315 1.00 79.00 92 ILE A O 1
ATOM 700 N N . VAL A 1 93 ? -6.625 3.100 -12.743 1.00 83.50 93 VAL A N 1
ATOM 701 C CA . VAL A 1 93 ? -7.632 2.235 -13.373 1.00 83.50 93 VAL A CA 1
ATOM 702 C C . VAL A 1 93 ? -8.055 2.806 -14.723 1.00 83.50 93 VAL A C 1
ATOM 704 O O . VAL A 1 93 ? -8.042 2.076 -15.710 1.00 83.50 93 VAL A O 1
ATOM 707 N N . THR A 1 94 ? -8.335 4.109 -14.801 1.00 86.38 94 THR A N 1
ATOM 708 C CA . THR A 1 94 ? -8.687 4.782 -16.059 1.00 86.38 94 THR A CA 1
ATOM 709 C C . THR A 1 94 ? -7.585 4.631 -17.105 1.00 86.38 94 THR A C 1
ATOM 711 O O . THR A 1 94 ? -7.875 4.273 -18.247 1.00 86.38 94 THR A O 1
ATOM 714 N N . ALA A 1 95 ? -6.317 4.822 -16.725 1.00 81.44 95 ALA A N 1
ATOM 715 C CA . ALA A 1 95 ? -5.188 4.636 -17.634 1.00 81.44 95 ALA A CA 1
ATOM 716 C C . ALA A 1 95 ? -5.080 3.187 -18.144 1.00 81.44 95 ALA A C 1
ATOM 718 O O . ALA A 1 95 ? -4.870 2.962 -19.337 1.00 81.44 95 ALA A O 1
ATOM 719 N N . VAL A 1 96 ? -5.267 2.196 -17.264 1.00 81.75 96 VAL A N 1
ATOM 720 C CA . VAL A 1 96 ? -5.261 0.775 -17.646 1.00 81.75 96 VAL A CA 1
ATOM 721 C C . VAL A 1 96 ? -6.433 0.449 -18.573 1.00 81.75 96 VAL A C 1
ATOM 723 O O . VAL A 1 96 ? -6.229 -0.196 -19.601 1.00 81.75 96 VAL A O 1
ATOM 726 N N . CYS A 1 97 ? -7.643 0.915 -18.258 1.00 86.19 97 CYS A N 1
ATOM 727 C CA . CYS A 1 97 ? -8.822 0.733 -19.104 1.00 86.19 97 CYS A CA 1
ATOM 728 C C . CYS A 1 97 ? -8.606 1.333 -20.496 1.00 86.19 97 CYS A C 1
ATOM 730 O O . CYS A 1 97 ? -8.839 0.639 -21.483 1.00 86.19 97 CYS A O 1
ATOM 732 N N . HIS A 1 98 ? -8.081 2.559 -20.574 1.00 85.81 98 HIS A N 1
ATOM 733 C CA . HIS A 1 98 ? -7.771 3.218 -21.842 1.00 85.81 98 HIS A CA 1
ATOM 734 C C . HIS A 1 98 ? -6.734 2.433 -22.660 1.00 85.81 98 HIS A C 1
ATOM 736 O O . HIS A 1 98 ? -6.915 2.197 -23.854 1.00 85.81 98 HIS A O 1
ATOM 742 N N . HIS A 1 99 ? -5.654 1.969 -22.026 1.00 83.12 99 HIS A N 1
ATOM 743 C CA . HIS A 1 99 ? -4.643 1.153 -22.701 1.00 83.12 99 HIS A CA 1
ATOM 744 C C . HIS A 1 99 ? -5.231 -0.162 -23.243 1.00 83.12 99 HIS A C 1
ATOM 746 O O . HIS A 1 99 ? -4.898 -0.593 -24.347 1.00 83.12 99 HIS A O 1
ATOM 752 N N . LEU A 1 100 ? -6.124 -0.809 -22.488 1.00 82.12 100 LEU A N 1
ATOM 753 C CA . LEU A 1 100 ? -6.794 -2.036 -22.924 1.00 82.12 100 LEU A CA 1
ATOM 754 C C . LEU A 1 100 ? -7.778 -1.789 -24.072 1.00 82.12 100 LEU A C 1
ATOM 756 O O . LEU A 1 100 ? -7.875 -2.641 -24.953 1.00 82.12 100 LEU A O 1
ATOM 760 N N . THR A 1 101 ? -8.485 -0.655 -24.096 1.00 85.06 101 THR A N 1
ATOM 761 C CA . THR A 1 101 ? -9.366 -0.297 -25.218 1.00 85.06 101 THR A CA 1
ATOM 762 C C . THR A 1 101 ? -8.570 0.025 -26.479 1.00 85.06 101 THR A C 1
ATOM 764 O O . THR A 1 101 ? -8.905 -0.500 -27.534 1.00 85.06 101 THR A O 1
ATOM 767 N N . SER A 1 102 ? -7.469 0.779 -26.376 1.00 78.81 102 SER A N 1
ATOM 768 C CA . SER A 1 102 ? -6.604 1.089 -27.526 1.00 78.81 102 SER A CA 1
ATOM 769 C C . SER A 1 102 ? -5.871 -0.147 -28.061 1.00 78.81 102 SER A C 1
ATOM 771 O O . SER A 1 102 ? -5.714 -0.303 -29.264 1.00 78.81 102 SER A O 1
ATOM 773 N N . SER A 1 103 ? -5.462 -1.076 -27.189 1.00 70.62 103 SER A N 1
ATOM 774 C CA . SER A 1 103 ? -4.828 -2.339 -27.600 1.00 70.62 103 SER A CA 1
ATOM 775 C C . SER A 1 103 ? -5.799 -3.333 -28.249 1.00 70.62 103 SER A C 1
ATOM 777 O O . SER A 1 103 ? -5.348 -4.302 -28.862 1.00 70.62 103 SER A O 1
ATOM 779 N N . ARG A 1 104 ? -7.112 -3.155 -28.068 1.00 59.94 104 ARG A N 1
ATOM 780 C CA . ARG A 1 104 ? -8.144 -4.025 -28.648 1.00 59.94 104 ARG A CA 1
ATOM 781 C C . ARG A 1 104 ? -8.596 -3.573 -30.034 1.00 59.94 104 ARG A C 1
ATOM 783 O O . ARG A 1 104 ? -9.423 -4.267 -30.618 1.00 59.94 104 ARG A O 1
ATOM 790 N N . ASP A 1 105 ? -8.061 -2.472 -30.559 1.00 52.81 105 ASP A N 1
ATOM 791 C CA . ASP A 1 105 ? -8.437 -1.973 -31.876 1.00 52.81 105 ASP A CA 1
ATOM 792 C C . ASP A 1 105 ? -7.893 -2.907 -32.987 1.00 52.81 105 ASP A C 1
ATOM 794 O O . ASP A 1 105 ? -6.673 -3.033 -33.153 1.00 52.81 105 ASP A O 1
ATOM 798 N N . PRO A 1 106 ? -8.747 -3.619 -33.755 1.00 55.53 106 PRO A N 1
ATOM 799 C CA . PRO A 1 106 ? -8.311 -4.602 -34.756 1.00 55.53 106 PRO A CA 1
ATOM 800 C C . PRO A 1 106 ? -7.579 -3.991 -35.962 1.00 55.53 106 PRO A C 1
ATOM 802 O O . PRO A 1 106 ? -7.059 -4.722 -36.805 1.00 55.53 106 PRO A O 1
ATOM 805 N N . GLN A 1 107 ? -7.558 -2.662 -36.078 1.00 55.22 107 GLN A N 1
ATOM 806 C CA . GLN A 1 107 ? -7.040 -1.930 -37.236 1.00 55.22 107 GLN A CA 1
ATOM 807 C C . GLN A 1 107 ? -5.503 -1.896 -37.329 1.00 55.22 107 GLN A C 1
ATOM 809 O O . GLN A 1 107 ? -4.983 -1.531 -38.377 1.00 55.22 107 GLN A O 1
ATOM 814 N N . GLN A 1 108 ? -4.763 -2.328 -36.298 1.00 53.81 108 GLN A N 1
ATOM 815 C CA . GLN A 1 108 ? -3.291 -2.246 -36.273 1.00 53.81 108 GLN A CA 1
ATOM 816 C C . GLN A 1 108 ? -2.561 -3.549 -36.670 1.00 53.81 108 GLN A C 1
ATOM 818 O O . GLN A 1 108 ? -1.356 -3.676 -36.464 1.00 53.81 108 GLN A O 1
ATOM 823 N N . ARG A 1 109 ? -3.280 -4.533 -37.239 1.00 47.25 109 ARG A N 1
ATOM 824 C CA . ARG A 1 109 ? -2.720 -5.765 -37.841 1.00 47.25 109 ARG A CA 1
ATOM 825 C C . ARG A 1 109 ? -2.821 -5.776 -39.376 1.00 47.25 109 ARG A C 1
ATOM 827 O O . ARG A 1 109 ? -3.243 -6.780 -39.953 1.00 47.25 109 ARG A O 1
ATOM 834 N N . ARG A 1 110 ? -2.488 -4.672 -40.041 1.00 39.03 110 ARG A N 1
ATOM 835 C CA . ARG A 1 110 ? -2.290 -4.648 -41.496 1.00 39.03 110 ARG A CA 1
ATOM 836 C C . ARG A 1 110 ? -0.946 -4.039 -41.833 1.0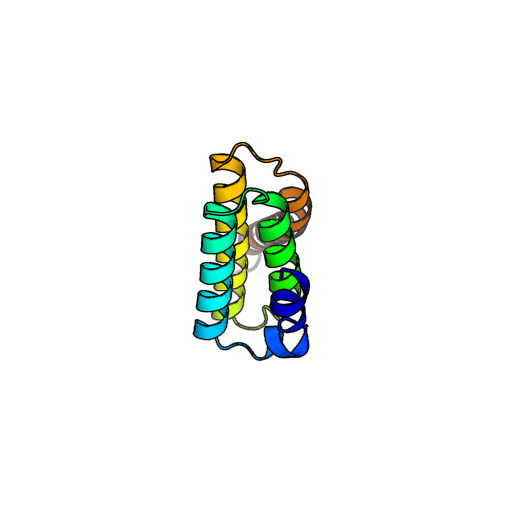0 39.03 110 ARG A C 1
ATOM 838 O O . ARG A 1 110 ? -0.596 -3.041 -41.171 1.00 39.03 110 ARG A O 1
#

InterPro domains:
  IPR029425 Protein MMS22-like, N-terminal [PF14910] (2-108)
  IPR042320 Protein 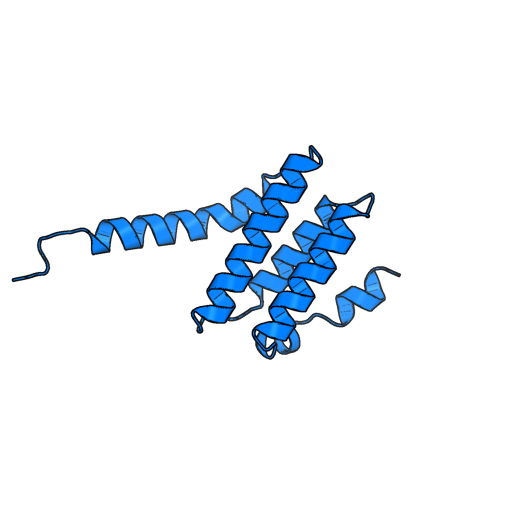MMS22-like [PTHR28547] (1-105)

Organism: Portunus trituberculatus (NCBI:txid210409)

Radius of gyration: 16.04 Å; chains: 1; bounding box: 32×19×60 Å

Sequence (110 aa):
MRGRIFSKFHGRKMSELTPTGLYNTVSLFLTLASSATDTLDVVNKLGELLSLVPTCSTSKSRMVWRGFLAGALLLVDKGCEVSPLAERLSPIVTAVCHHLTSSRDPQQRR

pLDDT: mean 83.88, std 12.41, range [39.03, 95.38]

Secondary structure (DSSP, 8-state):
-HHHHHTT--HHHHHH--HHHHHHHHHHHHHHHHHSS-HHHHHHHHHHHHTTS-TTSHHHHHHHHHHHHHHHHHHHHTT---HHHHHHHHHHHHHHHHHHHHHT-GGG--

Foldseek 3Di:
DVVVVLVVQDLVVLQPDDLVSLLVLLVVLLVCLLPDPCVVVSLVSLLVSLVSHDPPDVSSVVSSVVSLVSSQVSCVVVVHDCVVSCVVCVVVVVVVVVVVVVVPPPVPPD